Protein AF-B4GJW2-F1 (afdb_monomer)

Solvent-accessible surface area (backbone atoms only — not comparable to full-atom values): 5510 Å² total; per-residue (Å²): 136,75,76,67,60,59,61,51,52,53,50,53,45,48,52,46,28,36,52,52,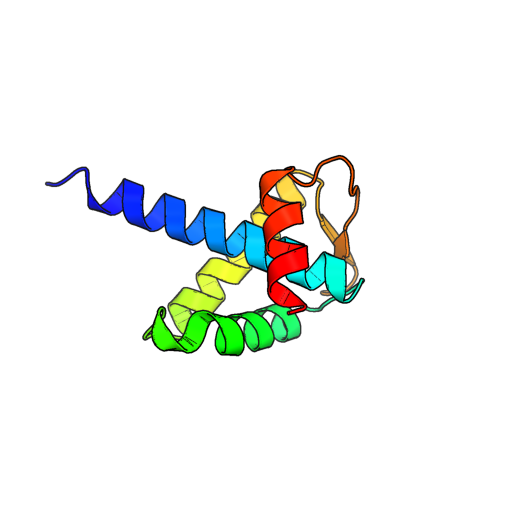52,23,50,25,59,73,67,49,59,37,37,65,66,55,51,46,52,52,48,47,70,78,40,47,95,76,47,95,43,69,65,63,50,51,51,41,51,50,54,23,52,54,48,32,42,76,70,51,30,29,43,78,57,96,69,28,33,27,66,63,36,80,86,68,54,52,73,71,34,56,54,52,35,62,61,74,78,110

Structure (mmCIF, N/CA/C/O backbone):
data_AF-B4GJW2-F1
#
_entry.id   AF-B4GJW2-F1
#
loop_
_atom_site.group_PDB
_atom_site.id
_atom_site.type_symbol
_atom_site.label_atom_id
_atom_site.label_alt_id
_atom_site.label_comp_id
_atom_site.label_asym_id
_atom_site.label_entity_id
_atom_site.label_seq_id
_atom_site.pdbx_PDB_ins_code
_atom_site.Cartn_x
_atom_site.Cartn_y
_atom_site.Cartn_z
_atom_site.occupancy
_atom_site.B_iso_or_equiv
_atom_site.auth_seq_id
_atom_site.auth_comp_id
_atom_site.auth_asym_id
_atom_site.auth_atom_id
_atom_site.pdbx_PDB_model_num
ATOM 1 N N . MET A 1 1 ? 11.423 18.669 -24.680 1.00 42.22 1 MET A N 1
ATOM 2 C CA . MET A 1 1 ? 11.560 17.431 -23.882 1.00 42.22 1 MET A CA 1
ATOM 3 C C . MET A 1 1 ? 10.183 17.074 -23.348 1.00 42.22 1 MET A C 1
ATOM 5 O O . MET A 1 1 ? 9.497 17.955 -22.847 1.00 42.22 1 MET A O 1
ATOM 9 N N . SER A 1 2 ? 9.746 15.847 -23.621 1.00 38.59 2 SER A N 1
ATOM 10 C CA . SER A 1 2 ? 8.343 15.428 -23.712 1.00 38.59 2 SER A CA 1
ATOM 11 C C . SER A 1 2 ? 7.601 15.358 -22.372 1.00 38.59 2 SER A C 1
ATOM 13 O O . SER A 1 2 ? 8.055 14.698 -21.443 1.00 38.59 2 SER A O 1
ATOM 15 N N . SER A 1 3 ? 6.408 15.965 -22.322 1.00 44.31 3 SER A N 1
ATOM 16 C CA . SER A 1 3 ? 5.424 15.835 -21.228 1.00 44.31 3 SER A CA 1
ATOM 17 C C . SER A 1 3 ? 4.782 14.441 -21.121 1.00 44.31 3 SER A C 1
ATOM 19 O O . SER A 1 3 ? 4.016 14.195 -20.200 1.00 44.31 3 SER A O 1
ATOM 21 N N . GLU A 1 4 ? 5.077 13.509 -22.030 1.00 48.69 4 GLU A N 1
ATOM 22 C CA . GLU A 1 4 ? 4.432 12.184 -22.062 1.00 48.69 4 GLU A CA 1
ATOM 23 C C . GLU A 1 4 ? 4.996 11.184 -21.037 1.00 48.69 4 GLU A C 1
ATOM 25 O O . GLU A 1 4 ? 4.316 10.232 -20.659 1.00 48.69 4 GLU A O 1
ATOM 30 N N . ASN A 1 5 ? 6.216 11.396 -20.530 1.00 44.62 5 ASN A N 1
ATOM 31 C CA . ASN A 1 5 ? 6.852 10.441 -19.614 1.00 44.62 5 ASN A CA 1
ATOM 32 C C . ASN A 1 5 ? 6.383 10.610 -18.152 1.00 44.62 5 ASN A C 1
ATOM 34 O O . ASN A 1 5 ? 6.275 9.644 -17.396 1.00 44.62 5 ASN A O 1
ATOM 38 N N . THR A 1 6 ? 6.039 11.835 -17.746 1.00 47.59 6 THR A N 1
ATOM 39 C CA . THR A 1 6 ? 5.548 12.124 -16.390 1.00 47.59 6 THR A CA 1
ATOM 40 C C . THR A 1 6 ? 4.143 11.567 -16.166 1.00 47.59 6 THR A C 1
ATOM 42 O O . THR A 1 6 ? 3.895 10.955 -15.131 1.00 47.59 6 THR A O 1
ATOM 45 N N . THR A 1 7 ? 3.247 11.664 -17.155 1.00 47.97 7 THR A N 1
ATOM 46 C CA . THR A 1 7 ? 1.883 11.109 -17.070 1.0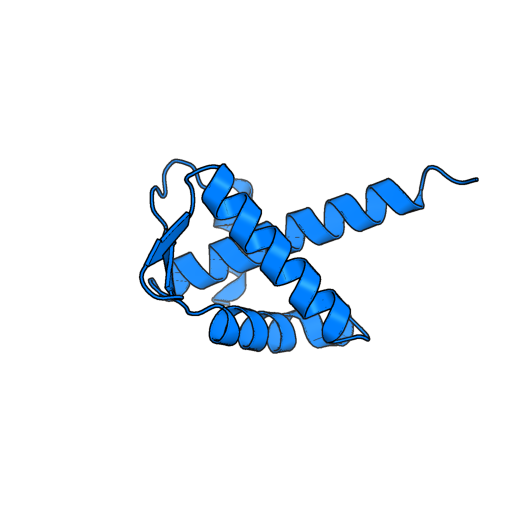0 47.97 7 THR A CA 1
ATOM 47 C C . THR A 1 7 ? 1.870 9.582 -16.942 1.00 47.97 7 THR A C 1
ATOM 49 O O . THR A 1 7 ? 1.037 9.038 -16.216 1.00 47.97 7 THR A O 1
ATOM 52 N N . SER A 1 8 ? 2.804 8.885 -17.598 1.00 57.62 8 SER A N 1
ATOM 53 C CA . SER A 1 8 ? 2.919 7.423 -17.518 1.00 57.62 8 SER A CA 1
ATOM 54 C C . SER A 1 8 ? 3.388 6.960 -16.132 1.00 57.62 8 SER A C 1
ATOM 56 O O . SER A 1 8 ? 2.733 6.127 -15.504 1.00 57.62 8 SER A O 1
ATOM 58 N N . ARG A 1 9 ? 4.452 7.571 -15.585 1.00 53.22 9 ARG A N 1
ATOM 59 C CA . ARG A 1 9 ? 4.966 7.227 -14.244 1.00 53.22 9 ARG A CA 1
ATOM 60 C C . ARG A 1 9 ? 3.961 7.544 -13.137 1.00 53.22 9 ARG A C 1
ATOM 62 O O . ARG A 1 9 ? 3.780 6.724 -12.244 1.00 53.22 9 ARG A O 1
ATOM 69 N N . THR A 1 10 ? 3.252 8.676 -13.210 1.00 60.12 10 THR A N 1
ATOM 70 C CA . THR A 1 10 ? 2.227 9.016 -12.207 1.00 60.12 10 THR A CA 1
ATOM 71 C C . THR A 1 10 ? 1.088 7.997 -12.178 1.00 60.12 10 THR A C 1
ATOM 73 O O . THR A 1 10 ? 0.676 7.604 -11.089 1.00 60.12 10 THR A O 1
ATOM 76 N N . ARG A 1 11 ? 0.627 7.511 -13.339 1.00 61.22 11 ARG A N 1
ATOM 77 C CA . ARG A 1 11 ? -0.403 6.458 -13.409 1.00 61.22 11 ARG A CA 1
ATOM 78 C C . ARG A 1 11 ? 0.087 5.113 -12.882 1.00 61.22 11 ARG A C 1
ATOM 80 O O . ARG A 1 11 ? -0.668 4.427 -12.206 1.00 61.22 11 ARG A O 1
ATOM 87 N N . ILE A 1 12 ? 1.341 4.748 -13.152 1.00 62.66 12 ILE A N 1
ATOM 88 C CA . ILE A 1 12 ? 1.940 3.507 -12.639 1.00 62.66 12 ILE A CA 1
ATOM 89 C C . ILE A 1 12 ? 2.030 3.544 -11.107 1.00 62.66 12 ILE A C 1
ATOM 91 O O . ILE A 1 12 ? 1.640 2.584 -10.452 1.00 62.66 12 ILE A O 1
ATOM 95 N N . CYS A 1 13 ? 2.468 4.665 -10.528 1.00 63.41 13 CYS A N 1
ATOM 96 C CA . CYS A 1 13 ? 2.521 4.832 -9.074 1.00 63.41 13 CYS A CA 1
ATOM 97 C C . CYS A 1 13 ? 1.128 4.887 -8.427 1.00 63.41 13 CYS A C 1
ATOM 99 O O . CYS A 1 13 ? 0.971 4.437 -7.300 1.00 63.41 13 CYS A O 1
ATOM 101 N N . GLN A 1 14 ? 0.122 5.439 -9.115 1.00 67.94 14 GLN A N 1
ATOM 102 C CA . GLN A 1 14 ? -1.267 5.413 -8.642 1.00 67.94 14 GLN A CA 1
ATOM 103 C C . GLN A 1 14 ? -1.831 3.991 -8.641 1.00 67.94 14 GLN A C 1
ATOM 105 O O . GLN A 1 14 ? -2.314 3.552 -7.607 1.00 67.94 14 GLN A O 1
ATOM 110 N N . SER A 1 15 ? -1.679 3.253 -9.745 1.00 75.31 15 SER A N 1
ATOM 111 C CA . SER A 1 15 ? -2.084 1.843 -9.816 1.00 75.31 15 SER A CA 1
ATOM 112 C C . SER A 1 15 ? -1.398 1.014 -8.732 1.00 75.31 15 SER A C 1
ATOM 114 O O . SER A 1 15 ? -2.070 0.261 -8.044 1.00 75.31 15 SER A O 1
ATOM 116 N N . MET A 1 16 ? -0.088 1.192 -8.529 1.00 80.3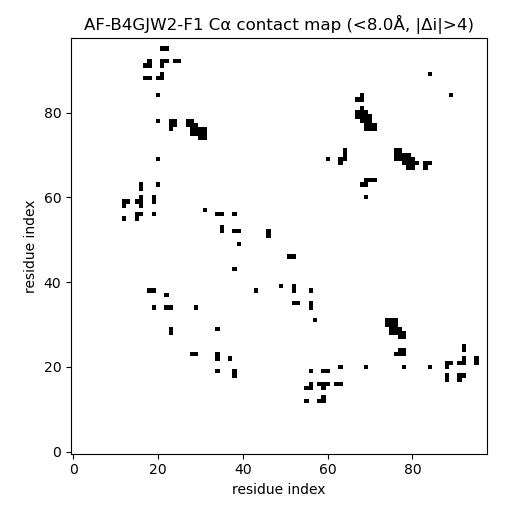1 16 MET A N 1
ATOM 117 C CA . MET A 1 16 ? 0.644 0.473 -7.481 1.00 80.31 16 MET A CA 1
ATOM 118 C C . MET A 1 16 ? 0.094 0.780 -6.083 1.00 80.31 16 MET A C 1
ATOM 120 O O . 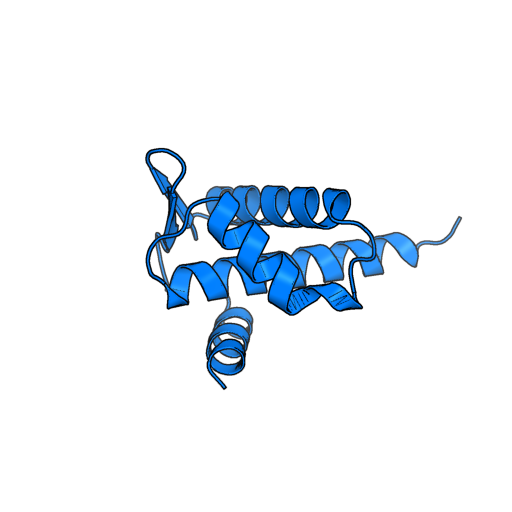MET A 1 16 ? -0.043 -0.124 -5.267 1.00 80.31 16 MET A O 1
ATOM 124 N N . ALA A 1 17 ? -0.262 2.036 -5.806 1.00 77.31 17 ALA A N 1
ATOM 125 C CA . ALA A 1 17 ? -0.849 2.399 -4.521 1.00 77.31 17 ALA A CA 1
ATOM 126 C C . ALA A 1 17 ? -2.210 1.736 -4.293 1.00 77.31 17 ALA A C 1
ATOM 128 O O . ALA A 1 17 ? -2.492 1.285 -3.184 1.00 77.31 17 ALA A O 1
ATOM 129 N N . GLU A 1 18 ? -3.025 1.631 -5.341 1.00 81.81 18 GLU A N 1
ATOM 130 C CA . GLU A 1 18 ? -4.297 0.913 -5.291 1.00 81.81 18 GLU A CA 1
ATOM 131 C C . GLU A 1 18 ? -4.087 -0.583 -5.031 1.00 81.81 18 GLU A C 1
ATOM 133 O O . GLU A 1 18 ? -4.749 -1.142 -4.160 1.00 81.81 18 GLU A O 1
ATOM 138 N N . ASP A 1 19 ? -3.129 -1.211 -5.717 1.00 83.38 19 ASP A N 1
ATOM 139 C CA . ASP A 1 19 ? -2.796 -2.628 -5.536 1.00 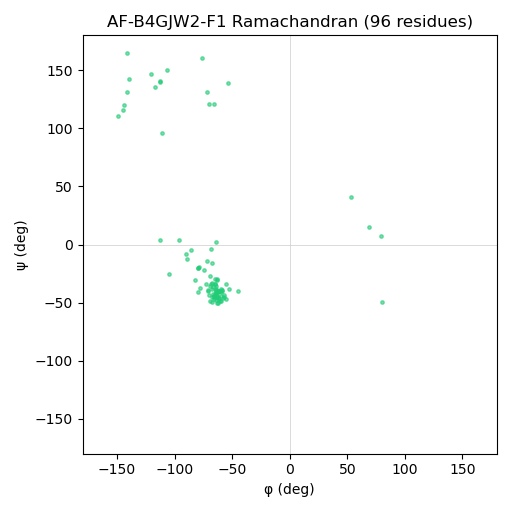83.38 19 ASP A CA 1
ATOM 140 C C . ASP A 1 19 ? -2.270 -2.922 -4.114 1.00 83.38 19 ASP A C 1
ATOM 142 O O . ASP A 1 19 ? -2.671 -3.902 -3.486 1.00 83.38 19 ASP A O 1
ATOM 146 N N . VAL A 1 20 ? -1.417 -2.048 -3.564 1.00 86.50 20 VAL A N 1
ATOM 147 C CA . VAL A 1 20 ? -0.876 -2.169 -2.197 1.00 86.50 20 VAL A CA 1
ATOM 148 C C . VAL A 1 20 ? -1.981 -2.069 -1.147 1.00 86.50 20 VAL A C 1
ATOM 150 O O . VAL A 1 20 ? -2.056 -2.907 -0.248 1.00 86.50 20 VAL A O 1
ATOM 153 N N . VAL A 1 21 ? -2.857 -1.065 -1.262 1.00 85.19 21 VAL A N 1
ATOM 154 C CA . VAL A 1 21 ? -4.011 -0.913 -0.362 1.00 85.19 21 VAL A CA 1
ATOM 155 C C . VAL A 1 21 ? -4.929 -2.125 -0.479 1.00 85.19 21 VAL A C 1
ATOM 157 O O . VAL A 1 21 ? -5.408 -2.627 0.537 1.00 85.19 21 VAL A O 1
ATOM 160 N N . ALA A 1 22 ? -5.133 -2.628 -1.696 1.00 83.81 22 ALA A N 1
ATOM 161 C CA . ALA A 1 22 ? -5.992 -3.771 -1.933 1.00 83.81 22 ALA A CA 1
ATOM 162 C C . ALA A 1 22 ? -5.470 -5.061 -1.289 1.00 83.81 22 ALA A C 1
ATOM 164 O O . ALA A 1 22 ? -6.239 -5.792 -0.662 1.00 83.81 22 ALA A O 1
ATOM 165 N N . HIS A 1 23 ? -4.165 -5.312 -1.392 1.00 87.31 23 HIS A N 1
ATOM 166 C CA . HIS A 1 23 ? -3.526 -6.441 -0.727 1.00 87.31 23 HIS A CA 1
ATOM 167 C C . HIS A 1 23 ? -3.635 -6.330 0.798 1.00 87.31 23 HIS A C 1
ATOM 169 O O . HIS A 1 23 ? -4.114 -7.260 1.440 1.00 87.31 23 HIS A O 1
ATOM 175 N N . ILE A 1 24 ? -3.280 -5.180 1.384 1.00 88.62 24 ILE A N 1
ATOM 176 C CA . ILE A 1 24 ? -3.371 -4.969 2.841 1.00 88.62 24 ILE A CA 1
ATOM 177 C C . ILE A 1 24 ? -4.811 -5.148 3.334 1.00 88.62 24 ILE A C 1
ATOM 179 O O . ILE A 1 24 ? -5.028 -5.741 4.387 1.00 88.62 24 ILE A O 1
ATOM 183 N N . GLN A 1 25 ? -5.803 -4.680 2.571 1.00 85.50 25 GLN A N 1
ATOM 184 C CA . GLN A 1 25 ? -7.210 -4.885 2.909 1.00 85.50 25 GLN A CA 1
ATOM 185 C C . GLN A 1 25 ? -7.602 -6.371 2.890 1.00 85.50 25 GLN A C 1
ATOM 187 O O . GLN A 1 25 ? -8.339 -6.813 3.767 1.00 85.50 25 GLN A O 1
ATOM 192 N N . SER A 1 26 ? -7.106 -7.141 1.918 1.00 85.19 26 SER A N 1
ATOM 193 C CA . SER A 1 26 ? -7.350 -8.585 1.802 1.00 85.19 26 SER A CA 1
ATOM 194 C C . SER A 1 26 ? -6.801 -9.368 2.998 1.00 85.19 26 SER A C 1
ATOM 196 O O . SER A 1 26 ? -7.517 -10.160 3.611 1.00 85.19 26 SER A O 1
ATOM 198 N N . VAL A 1 27 ? -5.536 -9.126 3.352 1.00 85.75 27 VAL A N 1
ATOM 199 C CA . VAL A 1 27 ? -4.825 -9.897 4.386 1.00 85.75 27 VAL A CA 1
ATOM 200 C C . VAL A 1 27 ? -4.979 -9.310 5.794 1.00 85.75 27 VAL A C 1
ATOM 202 O O . VAL A 1 27 ? -4.575 -9.922 6.781 1.00 85.75 27 VAL A O 1
ATOM 205 N N . GLY A 1 28 ? -5.573 -8.121 5.910 1.00 88.12 28 GLY A N 1
ATOM 206 C CA . GLY A 1 28 ? -5.819 -7.394 7.155 1.00 88.12 28 GLY A CA 1
ATOM 207 C C . GLY A 1 28 ? -4.595 -6.646 7.687 1.00 88.12 28 GLY A C 1
ATOM 208 O O . GLY A 1 28 ? -4.696 -5.464 8.018 1.00 88.12 28 GLY A O 1
ATOM 209 N N . VAL A 1 29 ? -3.443 -7.313 7.777 1.00 91.00 29 VAL A N 1
ATOM 210 C CA . VAL A 1 29 ? -2.169 -6.731 8.228 1.00 91.00 29 VAL A CA 1
ATOM 211 C C . VAL A 1 29 ? -1.032 -7.299 7.383 1.00 91.00 29 VAL A C 1
ATOM 213 O O . VAL A 1 29 ? -0.939 -8.514 7.247 1.00 91.00 29 VAL A O 1
ATOM 216 N N . ALA A 1 30 ? -0.149 -6.447 6.860 1.00 91.75 30 ALA A N 1
ATOM 217 C CA . ALA A 1 30 ? 1.020 -6.882 6.093 1.00 91.75 30 ALA A CA 1
ATOM 218 C C . ALA A 1 30 ? 2.264 -6.056 6.427 1.00 91.75 30 ALA A C 1
ATOM 220 O O . ALA A 1 30 ? 2.195 -4.840 6.602 1.00 91.75 30 ALA A O 1
ATOM 221 N N . SER A 1 31 ? 3.427 -6.692 6.478 1.00 92.75 31 SER A N 1
ATOM 222 C CA . SER A 1 31 ? 4.721 -6.012 6.514 1.00 92.75 31 SER A CA 1
ATOM 223 C C . SER A 1 31 ? 5.103 -5.467 5.137 1.00 92.75 31 SER A C 1
ATOM 225 O O . SER A 1 31 ? 4.641 -5.944 4.099 1.00 92.75 31 SER A O 1
ATOM 227 N N . LYS A 1 32 ? 6.032 -4.505 5.101 1.00 89.12 32 LYS A N 1
ATOM 228 C CA . LYS A 1 32 ? 6.582 -3.991 3.832 1.00 89.12 32 LYS A CA 1
ATOM 229 C C . LYS A 1 32 ? 7.109 -5.114 2.924 1.00 89.12 32 LYS A C 1
ATOM 231 O O . LYS A 1 32 ? 6.939 -5.041 1.713 1.00 89.12 32 LYS A O 1
ATOM 236 N N . ASN A 1 33 ? 7.745 -6.135 3.497 1.00 87.56 33 ASN A 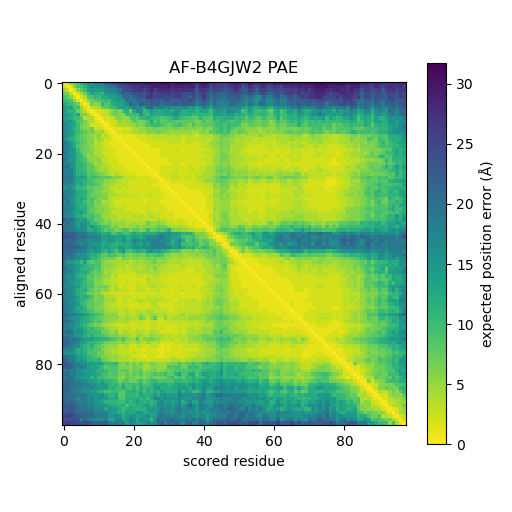N 1
ATOM 237 C CA . ASN A 1 33 ? 8.326 -7.232 2.724 1.00 87.56 33 ASN A CA 1
ATOM 238 C C . ASN A 1 33 ? 7.255 -8.142 2.119 1.00 87.56 33 ASN A C 1
ATOM 240 O O . ASN A 1 33 ? 7.406 -8.551 0.974 1.00 87.56 33 ASN A O 1
ATOM 244 N N . GLU A 1 34 ? 6.176 -8.424 2.850 1.00 89.62 34 GLU A N 1
ATOM 245 C CA . GLU A 1 34 ? 5.041 -9.201 2.330 1.00 89.62 34 GLU A CA 1
ATOM 246 C C . GLU A 1 34 ? 4.367 -8.470 1.170 1.00 89.62 34 GLU A C 1
ATOM 248 O O . GLU A 1 34 ? 4.177 -9.056 0.109 1.00 89.62 34 GLU A O 1
ATOM 253 N N . VAL A 1 35 ? 4.148 -7.159 1.313 1.00 88.88 35 VAL A N 1
ATOM 254 C CA . VAL A 1 35 ? 3.622 -6.321 0.227 1.00 88.88 35 VAL A CA 1
ATOM 255 C C . VAL A 1 35 ? 4.557 -6.344 -0.990 1.00 88.88 35 VAL A C 1
ATOM 257 O O . VAL A 1 35 ? 4.091 -6.474 -2.116 1.00 88.88 35 VAL A O 1
ATOM 260 N N . ILE A 1 36 ? 5.878 -6.231 -0.800 1.00 86.00 36 ILE A N 1
ATOM 261 C CA . ILE A 1 36 ? 6.845 -6.293 -1.912 1.00 86.00 36 ILE A CA 1
ATOM 262 C C . ILE A 1 36 ? 6.797 -7.656 -2.609 1.00 86.00 36 ILE A C 1
ATOM 264 O O . ILE A 1 36 ? 6.789 -7.689 -3.837 1.00 86.00 36 ILE A O 1
ATOM 268 N N . MET A 1 37 ? 6.770 -8.761 -1.859 1.00 85.19 37 MET A N 1
ATOM 269 C CA . MET A 1 37 ? 6.712 -10.110 -2.434 1.00 85.19 37 MET A CA 1
ATOM 270 C C . MET A 1 37 ? 5.437 -10.310 -3.252 1.00 85.19 37 MET A C 1
ATOM 272 O O . MET A 1 37 ? 5.525 -10.726 -4.405 1.00 85.19 37 MET A O 1
ATOM 276 N N . GLU A 1 38 ? 4.283 -9.914 -2.717 1.00 86.12 38 GLU A N 1
ATOM 277 C CA . GL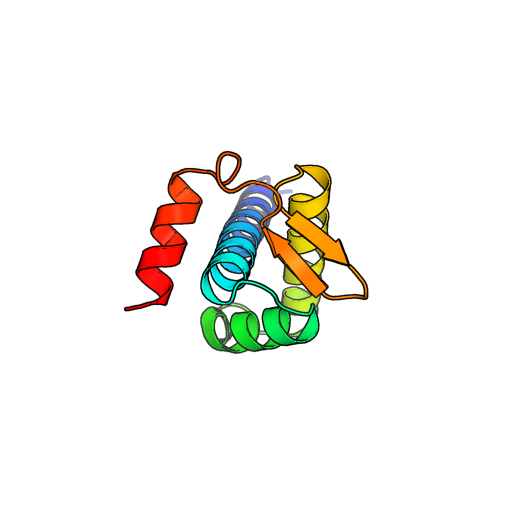U A 1 38 ? 3.015 -9.988 -3.443 1.00 86.12 38 GLU A CA 1
ATOM 278 C C . GLU A 1 38 ? 3.056 -9.143 -4.728 1.00 86.12 38 GLU A C 1
ATOM 280 O O . GLU A 1 38 ? 2.730 -9.612 -5.818 1.00 86.12 38 GLU A O 1
ATOM 285 N N . MET A 1 39 ? 3.507 -7.887 -4.639 1.00 84.44 39 MET A N 1
ATOM 286 C CA . MET A 1 39 ? 3.570 -7.003 -5.808 1.00 84.44 39 MET A CA 1
ATOM 287 C C . MET A 1 39 ? 4.574 -7.505 -6.854 1.00 84.44 39 MET A C 1
ATOM 289 O O . MET A 1 39 ? 4.321 -7.365 -8.054 1.00 84.44 39 MET A O 1
ATOM 293 N N . CYS A 1 40 ? 5.681 -8.120 -6.425 1.00 78.81 40 CYS A N 1
ATOM 294 C CA . CYS A 1 40 ? 6.616 -8.825 -7.302 1.00 78.81 40 CYS A CA 1
ATOM 295 C C . CYS A 1 40 ? 5.912 -9.944 -8.075 1.00 78.81 40 CYS A C 1
ATOM 297 O O . CYS A 1 40 ? 6.108 -10.044 -9.282 1.00 78.81 40 CYS A O 1
ATOM 299 N N . GLU A 1 41 ? 5.097 -10.771 -7.421 1.00 76.94 41 GLU A N 1
ATOM 300 C CA . GLU A 1 41 ? 4.377 -11.876 -8.067 1.00 76.94 41 GLU A CA 1
ATOM 301 C C . GLU A 1 41 ? 3.304 -11.368 -9.042 1.00 76.94 41 GLU A C 1
ATOM 303 O O . GLU A 1 41 ? 3.254 -11.803 -10.195 1.00 76.94 41 GLU A O 1
ATOM 308 N N . LEU A 1 42 ? 2.516 -10.372 -8.634 1.00 73.94 42 LEU A N 1
ATOM 309 C CA . LEU A 1 42 ? 1.408 -9.824 -9.425 1.00 73.94 42 LEU A CA 1
ATOM 310 C C . LEU A 1 42 ? 1.857 -8.971 -10.620 1.00 73.94 42 LEU A C 1
ATOM 312 O O . LEU A 1 42 ? 1.178 -8.920 -11.650 1.00 73.94 42 LEU A O 1
ATOM 316 N N . LYS A 1 43 ? 2.970 -8.236 -10.490 1.00 70.31 43 LYS A N 1
ATOM 317 C CA . LYS A 1 43 ? 3.419 -7.237 -11.481 1.00 70.31 43 LYS A CA 1
ATOM 318 C C . LYS A 1 43 ? 4.716 -7.620 -12.199 1.00 70.31 43 LYS A C 1
ATOM 320 O O . LYS A 1 43 ? 5.169 -6.835 -13.037 1.00 70.31 43 LYS A O 1
ATOM 325 N N . ASN A 1 44 ? 5.267 -8.812 -11.947 1.00 56.00 44 ASN A N 1
ATOM 326 C CA . ASN A 1 44 ? 6.540 -9.308 -12.498 1.00 56.00 44 ASN A CA 1
ATOM 327 C C . ASN A 1 44 ? 6.742 -9.078 -14.013 1.00 56.00 44 ASN A C 1
ATOM 329 O O . ASN A 1 44 ? 7.823 -8.658 -14.412 1.00 56.00 44 ASN A O 1
ATOM 333 N N . PRO A 1 45 ? 5.733 -9.239 -14.898 1.00 57.66 45 PRO A N 1
ATOM 334 C CA . PRO A 1 45 ? 5.943 -8.991 -16.328 1.00 57.66 45 PRO A CA 1
ATOM 335 C C . PRO A 1 45 ? 6.092 -7.504 -16.704 1.00 57.66 45 PRO A C 1
ATOM 337 O O . PRO A 1 45 ? 6.445 -7.196 -17.841 1.00 57.66 45 PRO A O 1
ATOM 340 N N . ARG A 1 46 ? 5.745 -6.570 -15.805 1.00 54.16 46 ARG A N 1
ATOM 341 C CA . ARG A 1 46 ? 5.678 -5.118 -16.070 1.00 54.16 46 ARG A CA 1
ATOM 342 C C . ARG A 1 46 ? 6.832 -4.321 -15.468 1.00 54.16 46 ARG A C 1
ATOM 344 O O . ARG A 1 46 ? 7.140 -3.252 -15.990 1.00 54.16 46 ARG A O 1
ATOM 351 N N . PHE A 1 47 ? 7.462 -4.819 -14.410 1.00 56.16 47 PHE A N 1
ATOM 352 C CA . PHE A 1 47 ? 8.645 -4.209 -13.810 1.00 56.16 47 PHE A CA 1
ATOM 353 C C . PHE A 1 47 ? 9.845 -5.119 -14.073 1.00 56.16 47 PHE A C 1
ATOM 355 O O . PHE A 1 47 ? 10.094 -6.053 -13.329 1.00 56.16 47 PHE A O 1
ATOM 362 N N . ASN A 1 48 ? 10.613 -4.823 -15.126 1.00 58.59 48 ASN A N 1
ATOM 363 C CA . ASN A 1 48 ? 11.877 -5.514 -15.441 1.00 58.59 48 ASN A CA 1
ATOM 364 C C . ASN A 1 48 ? 12.973 -5.311 -14.369 1.00 58.59 48 ASN A C 1
ATOM 366 O O . ASN A 1 48 ? 14.100 -5.762 -14.556 1.00 58.59 48 ASN A O 1
ATOM 370 N N . ASP A 1 49 ? 12.663 -4.590 -13.289 1.00 71.12 49 ASP A N 1
ATOM 371 C CA . ASP A 1 49 ? 13.596 -4.188 -12.251 1.00 71.12 49 ASP A CA 1
ATOM 372 C C . ASP A 1 49 ? 12.909 -4.179 -10.876 1.00 71.12 49 ASP A C 1
ATOM 374 O O . ASP A 1 49 ? 11.974 -3.410 -10.619 1.00 71.12 49 ASP A O 1
ATOM 378 N N . VAL A 1 50 ? 13.396 -5.056 -10.000 1.00 72.06 50 VAL A N 1
ATOM 379 C CA . VAL A 1 50 ? 12.919 -5.239 -8.625 1.00 72.06 50 VAL A CA 1
ATOM 380 C C . VAL A 1 50 ? 13.183 -3.993 -7.776 1.00 72.06 50 VAL A C 1
ATOM 382 O O . VAL A 1 50 ? 12.391 -3.701 -6.879 1.00 72.06 50 VAL A O 1
ATOM 385 N N . GLU A 1 51 ? 14.231 -3.213 -8.062 1.00 78.62 51 GLU A N 1
ATOM 386 C CA . GLU A 1 51 ? 14.534 -1.987 -7.310 1.00 78.62 51 GLU A CA 1
ATOM 387 C C . GLU A 1 51 ? 13.443 -0.931 -7.513 1.00 78.62 51 GLU A C 1
ATOM 389 O O . GLU A 1 51 ? 12.933 -0.359 -6.547 1.00 78.62 51 GLU A O 1
ATOM 394 N N . HIS A 1 52 ? 13.004 -0.745 -8.759 1.00 77.25 52 HIS A N 1
ATOM 395 C CA . HIS A 1 52 ? 11.923 0.182 -9.095 1.00 77.25 52 HIS A CA 1
ATOM 396 C C . HIS A 1 52 ? 10.579 -0.241 -8.492 1.00 77.25 52 HIS A C 1
ATOM 398 O O . HIS A 1 52 ? 9.774 0.614 -8.117 1.00 77.25 52 HIS A O 1
ATOM 404 N N . LEU A 1 53 ? 10.321 -1.547 -8.383 1.00 78.31 53 LEU A N 1
ATOM 405 C CA . LEU A 1 53 ? 9.117 -2.048 -7.723 1.00 78.31 53 LEU A CA 1
ATOM 406 C C . LEU A 1 53 ? 9.177 -1.816 -6.208 1.00 78.31 53 LEU A C 1
ATOM 408 O O . LEU A 1 53 ? 8.207 -1.325 -5.634 1.00 78.31 53 LEU A O 1
ATOM 412 N N . CYS A 1 54 ? 10.322 -2.074 -5.571 1.00 82.50 54 CYS A N 1
ATOM 413 C CA . CYS A 1 54 ? 10.532 -1.763 -4.155 1.00 82.50 54 CYS A CA 1
ATOM 414 C C . CYS A 1 54 ? 10.313 -0.271 -3.856 1.00 82.50 54 CYS A C 1
ATOM 416 O O . CYS A 1 54 ? 9.665 0.072 -2.863 1.00 82.50 54 CYS A O 1
ATOM 418 N N . GLU A 1 55 ? 10.824 0.615 -4.715 1.00 83.31 55 GLU A N 1
ATOM 419 C CA . GLU A 1 55 ? 10.624 2.063 -4.599 1.00 83.31 55 GLU A CA 1
ATOM 420 C C . GLU A 1 55 ? 9.143 2.436 -4.770 1.00 83.31 55 GLU A C 1
ATOM 422 O O . GLU A 1 55 ? 8.588 3.180 -3.960 1.00 83.31 55 GLU A O 1
ATOM 427 N N . ALA A 1 56 ? 8.465 1.867 -5.771 1.00 81.81 56 ALA A N 1
ATOM 428 C CA . ALA A 1 56 ? 7.049 2.122 -6.014 1.00 81.81 56 ALA A CA 1
ATOM 429 C C . ALA A 1 56 ? 6.159 1.664 -4.846 1.00 81.81 56 ALA A C 1
ATOM 431 O O . ALA A 1 56 ? 5.225 2.380 -4.473 1.00 81.81 56 ALA A O 1
ATOM 432 N N . VAL A 1 57 ? 6.459 0.512 -4.238 1.00 86.19 57 VAL A N 1
ATOM 433 C CA . VAL A 1 57 ? 5.761 0.020 -3.042 1.00 86.19 57 VAL A CA 1
ATOM 434 C C . VAL A 1 57 ? 6.021 0.933 -1.845 1.00 86.19 57 VAL A C 1
ATOM 436 O O . VAL A 1 57 ? 5.079 1.303 -1.149 1.00 86.19 57 VAL A O 1
ATOM 439 N N . ALA A 1 58 ? 7.267 1.363 -1.624 1.00 87.06 58 ALA A N 1
ATOM 440 C CA . ALA A 1 58 ? 7.594 2.279 -0.530 1.00 87.06 58 ALA A CA 1
ATOM 441 C C . ALA A 1 58 ? 6.827 3.609 -0.644 1.00 87.06 58 ALA A C 1
ATOM 443 O O . ALA A 1 58 ? 6.154 4.009 0.305 1.00 87.06 58 ALA A O 1
ATOM 444 N N . ILE A 1 59 ? 6.835 4.232 -1.828 1.00 85.69 59 ILE A N 1
ATOM 445 C CA . ILE A 1 59 ? 6.090 5.473 -2.102 1.00 85.69 59 ILE A CA 1
ATOM 446 C C . ILE A 1 59 ? 4.583 5.275 -1.889 1.00 85.69 59 ILE A C 1
ATOM 448 O O . ILE A 1 59 ? 3.888 6.170 -1.403 1.00 85.69 59 ILE A O 1
ATOM 452 N N . SER A 1 60 ? 4.062 4.108 -2.264 1.00 85.00 60 SER A N 1
ATOM 453 C CA . SER A 1 60 ? 2.646 3.769 -2.111 1.00 85.00 60 SER A CA 1
ATOM 454 C C . SER A 1 60 ? 2.230 3.674 -0.644 1.00 85.00 60 SER A C 1
ATOM 456 O O . SER A 1 60 ? 1.221 4.262 -0.255 1.00 85.00 60 SER A O 1
ATOM 458 N N . LEU A 1 61 ? 3.035 2.999 0.181 1.00 89.06 61 LEU A N 1
ATOM 459 C CA . LEU A 1 61 ? 2.809 2.889 1.623 1.00 89.06 61 LEU A CA 1
ATOM 460 C C . LEU A 1 61 ? 2.870 4.264 2.301 1.00 89.06 61 LEU A C 1
ATOM 462 O O . LEU A 1 61 ? 1.965 4.618 3.053 1.00 89.06 61 LEU A O 1
ATOM 466 N N . GLU A 1 62 ? 3.877 5.079 1.978 1.00 88.12 62 GLU A N 1
ATOM 467 C CA . GLU A 1 62 ? 4.012 6.444 2.508 1.00 88.12 62 GLU A CA 1
ATOM 468 C C . GLU A 1 62 ? 2.810 7.328 2.156 1.00 88.12 62 GLU A C 1
ATOM 470 O O . GLU A 1 62 ? 2.316 8.078 3.000 1.00 88.12 62 GLU A O 1
ATOM 475 N N . ARG A 1 63 ? 2.286 7.220 0.930 1.00 83.44 63 ARG A N 1
ATOM 476 C CA . ARG A 1 63 ? 1.067 7.938 0.526 1.00 83.44 63 ARG A CA 1
ATOM 477 C C . ARG A 1 63 ? -0.170 7.445 1.261 1.00 83.44 63 ARG A C 1
ATOM 479 O O . ARG A 1 63 ? -0.965 8.271 1.701 1.00 83.44 63 ARG A O 1
ATOM 486 N N . GLY A 1 64 ? -0.324 6.130 1.417 1.00 84.19 64 GLY A N 1
ATOM 487 C CA . GLY A 1 64 ? -1.425 5.545 2.182 1.00 84.19 64 GLY A CA 1
ATOM 488 C C . GLY A 1 64 ? -1.440 6.031 3.634 1.00 84.19 64 GLY A C 1
ATOM 489 O O . GLY A 1 64 ? -2.507 6.370 4.146 1.00 84.19 64 GLY A O 1
ATOM 490 N N . LEU A 1 65 ? -0.263 6.157 4.258 1.00 86.81 65 LEU A N 1
ATOM 491 C CA . LEU A 1 65 ? -0.102 6.755 5.589 1.00 86.81 65 LEU A CA 1
ATOM 492 C C . LEU A 1 65 ? -0.447 8.250 5.594 1.00 86.81 65 LEU A C 1
ATOM 494 O O . LEU A 1 65 ? -1.208 8.707 6.442 1.00 86.81 65 LEU A O 1
ATOM 498 N N . ALA A 1 66 ? 0.066 9.019 4.630 1.00 83.94 66 ALA A N 1
ATOM 499 C CA . ALA A 1 66 ? -0.182 10.460 4.542 1.00 83.94 66 ALA A CA 1
ATOM 500 C C . ALA A 1 66 ? -1.665 10.808 4.317 1.00 83.94 66 ALA A C 1
ATOM 502 O O . ALA A 1 66 ? -2.125 11.865 4.746 1.00 83.94 66 ALA A O 1
ATOM 503 N N . TRP A 1 67 ? -2.417 9.930 3.652 1.00 82.00 67 TRP A N 1
ATOM 504 C CA . TRP A 1 67 ? -3.860 10.075 3.448 1.00 82.00 67 TRP A CA 1
ATOM 505 C C . TRP A 1 67 ? -4.704 9.526 4.603 1.00 82.00 67 TRP A C 1
ATOM 507 O O . TRP A 1 67 ? -5.923 9.675 4.571 1.00 82.00 67 TRP A O 1
ATOM 517 N N . GLY A 1 68 ? -4.085 8.905 5.611 1.00 83.12 68 GLY A N 1
ATOM 518 C CA . GLY A 1 68 ? -4.792 8.281 6.732 1.00 83.12 68 GLY A CA 1
ATOM 519 C C . GLY A 1 68 ? -5.580 7.028 6.345 1.00 83.12 68 GLY A C 1
ATOM 520 O O . GLY A 1 68 ? -6.436 6.593 7.105 1.00 83.12 68 GLY A O 1
ATOM 521 N N . ILE A 1 69 ? -5.311 6.454 5.168 1.00 86.25 69 ILE A N 1
ATOM 522 C CA . ILE A 1 69 ? -5.912 5.188 4.721 1.00 86.25 69 ILE A CA 1
ATOM 523 C C . ILE A 1 69 ? -5.214 4.017 5.412 1.00 86.25 69 ILE A C 1
ATOM 525 O O . ILE A 1 69 ? -5.861 3.034 5.764 1.00 86.25 69 ILE A O 1
ATOM 529 N N . LEU A 1 70 ? -3.898 4.128 5.602 1.00 89.88 70 LEU A N 1
ATOM 530 C CA . LEU A 1 70 ? -3.083 3.145 6.303 1.00 89.88 70 LEU A CA 1
ATOM 531 C C . LEU A 1 70 ? -2.683 3.665 7.681 1.00 89.88 70 LEU A C 1
ATOM 533 O O . LEU A 1 70 ? -2.465 4.860 7.873 1.00 89.88 70 LEU A O 1
ATOM 537 N N . GLU A 1 71 ? -2.506 2.739 8.611 1.00 93.81 71 GLU A N 1
ATOM 538 C CA . GLU A 1 71 ? -1.757 2.947 9.847 1.00 93.81 71 GLU A CA 1
ATOM 539 C C . GLU A 1 71 ? -0.599 1.949 9.902 1.00 93.81 71 GLU A C 1
ATOM 541 O O . GLU A 1 71 ? -0.706 0.825 9.402 1.00 93.81 71 GLU A O 1
ATOM 546 N N . GLU A 1 72 ? 0.515 2.375 10.493 1.00 94.31 72 GLU A N 1
ATOM 547 C CA . GLU A 1 72 ? 1.714 1.559 10.653 1.00 94.31 72 GLU A CA 1
ATOM 548 C C . GLU A 1 72 ? 2.007 1.332 12.136 1.00 94.31 72 GLU A C 1
ATOM 550 O O . GLU A 1 72 ? 1.903 2.238 12.966 1.00 94.3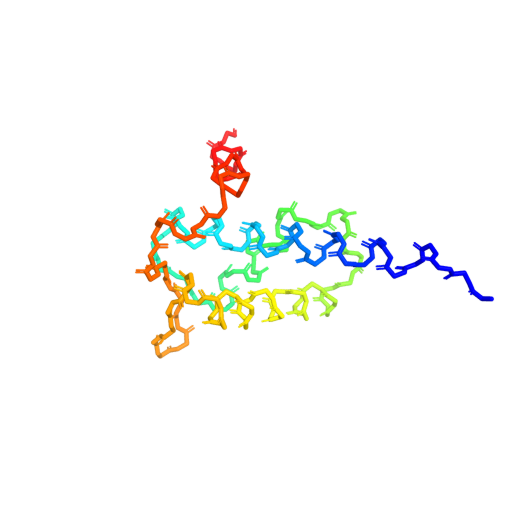1 72 GLU A O 1
ATOM 555 N N . SER A 1 73 ? 2.342 0.091 12.476 1.00 92.62 73 SER A N 1
ATOM 556 C CA . SER A 1 73 ? 2.765 -0.306 13.811 1.00 92.62 73 SER A CA 1
ATOM 557 C C . SER A 1 73 ? 3.839 -1.379 13.703 1.00 92.62 73 SER A C 1
ATOM 559 O O . SER A 1 73 ? 3.606 -2.456 13.155 1.00 92.62 73 SER A O 1
ATOM 561 N N . HIS A 1 74 ? 5.028 -1.096 14.237 1.00 90.50 74 HIS A N 1
ATOM 562 C CA . HIS A 1 74 ? 6.150 -2.041 14.279 1.00 90.50 74 HIS A CA 1
ATOM 563 C C . HIS A 1 74 ? 6.510 -2.645 12.905 1.00 90.50 74 HIS A C 1
ATOM 565 O O . HIS A 1 74 ? 6.773 -3.843 12.796 1.00 90.50 74 HIS A O 1
ATOM 571 N N . GLY A 1 75 ? 6.500 -1.840 11.846 1.00 87.00 75 GLY A N 1
ATOM 572 C CA . GLY A 1 75 ? 6.809 -2.249 10.474 1.00 87.00 75 GLY A CA 1
ATOM 573 C C . GLY A 1 75 ? 5.674 -2.965 9.739 1.00 87.00 75 GLY A C 1
ATOM 574 O O . GLY A 1 75 ? 5.899 -3.460 8.632 1.00 87.00 75 GLY A O 1
ATOM 575 N N . HIS A 1 76 ? 4.480 -3.029 10.335 1.00 92.62 76 HIS A N 1
ATOM 576 C CA . HIS A 1 76 ? 3.288 -3.647 9.758 1.00 92.62 76 HIS A CA 1
ATOM 577 C C . HIS A 1 76 ? 2.232 -2.593 9.449 1.00 92.62 76 HIS A C 1
ATOM 579 O O . HIS A 1 76 ? 2.011 -1.677 10.237 1.00 92.62 76 HIS A O 1
ATOM 585 N N . PHE A 1 77 ? 1.560 -2.759 8.318 1.00 93.44 77 PHE A N 1
ATOM 586 C CA . PHE A 1 77 ? 0.558 -1.854 7.783 1.00 93.44 77 PHE A CA 1
ATOM 587 C C . PHE A 1 77 ? -0.813 -2.519 7.822 1.00 93.44 77 PHE A C 1
ATOM 589 O O . PHE A 1 77 ? -0.942 -3.701 7.502 1.00 93.44 77 PHE A O 1
ATOM 596 N N . LYS A 1 78 ? -1.839 -1.750 8.177 1.00 93.75 78 LYS A N 1
ATOM 597 C CA . LYS A 1 78 ? -3.251 -2.147 8.085 1.00 93.75 78 LYS A CA 1
ATOM 598 C C . LYS A 1 78 ? -4.108 -0.975 7.628 1.00 93.75 78 LYS A C 1
ATOM 600 O O . LYS A 1 78 ? -3.655 0.170 7.662 1.00 93.75 78 LYS A O 1
ATOM 605 N N . ILE A 1 79 ? -5.337 -1.256 7.200 1.00 90.88 79 ILE A N 1
ATOM 606 C CA . ILE A 1 79 ? -6.297 -0.203 6.860 1.00 90.88 79 ILE A CA 1
ATOM 607 C C . ILE A 1 79 ? -6.747 0.504 8.143 1.00 90.88 79 ILE A C 1
ATOM 609 O O . ILE A 1 79 ? -7.309 -0.129 9.033 1.00 90.88 79 ILE A O 1
ATOM 613 N N . ALA A 1 80 ? -6.519 1.814 8.215 1.00 88.00 80 ALA A N 1
ATOM 614 C CA . ALA A 1 80 ? -6.968 2.662 9.315 1.00 88.00 80 ALA A CA 1
ATOM 615 C C . ALA A 1 80 ? -8.454 3.035 9.178 1.00 88.00 80 ALA A C 1
ATOM 617 O O . ALA A 1 80 ? -9.189 3.028 10.163 1.00 88.00 80 ALA A O 1
ATOM 618 N N . ASP A 1 81 ? -8.906 3.334 7.953 1.00 80.19 81 ASP A N 1
ATOM 619 C CA . ASP A 1 81 ? -10.302 3.669 7.660 1.00 80.19 81 ASP A CA 1
ATOM 620 C C . ASP A 1 81 ? -10.711 3.225 6.241 1.00 80.19 81 ASP A C 1
ATOM 622 O O . ASP A 1 81 ? -10.301 3.797 5.226 1.00 80.19 81 ASP A O 1
ATOM 626 N N . GLU A 1 82 ? -11.576 2.210 6.158 1.00 74.06 82 GLU A N 1
ATOM 627 C CA . GLU A 1 82 ? -12.094 1.684 4.887 1.00 74.06 82 GLU A CA 1
ATOM 628 C C . GLU A 1 82 ? -13.018 2.655 4.133 1.00 74.06 82 GLU A C 1
ATOM 630 O O . GLU A 1 82 ? -13.327 2.436 2.951 1.00 74.06 82 GLU A O 1
ATOM 635 N N . SER A 1 83 ? -13.514 3.701 4.799 1.00 76.94 83 SER A N 1
ATOM 636 C CA . SER A 1 83 ? -14.349 4.733 4.179 1.00 76.94 83 SER A CA 1
ATOM 637 C C . SER A 1 83 ? -13.536 5.688 3.303 1.00 76.94 83 SER A C 1
ATOM 639 O O . SER A 1 83 ? -14.087 6.273 2.368 1.00 76.94 83 SER A O 1
ATOM 641 N N . LEU A 1 84 ? -12.225 5.780 3.552 1.00 71.06 84 LEU A N 1
ATOM 642 C CA . LEU A 1 84 ? -11.284 6.621 2.811 1.00 71.06 84 LEU A CA 1
ATOM 643 C C . LEU A 1 84 ? -10.672 5.917 1.594 1.00 71.06 84 LEU A C 1
ATOM 645 O O . LEU A 1 84 ? -10.075 6.580 0.746 1.00 71.06 84 LEU A O 1
ATOM 649 N N . ILE A 1 85 ? -10.840 4.595 1.472 1.00 70.69 85 ILE A N 1
ATOM 650 C CA . ILE A 1 85 ? -10.394 3.844 0.294 1.00 70.69 85 ILE A CA 1
ATOM 651 C C . ILE A 1 85 ? -11.218 4.303 -0.922 1.00 70.69 85 ILE A C 1
ATOM 653 O O . ILE A 1 85 ? -12.450 4.148 -0.911 1.00 70.69 85 ILE A O 1
ATOM 657 N N . PRO A 1 86 ? -10.580 4.824 -1.990 1.00 68.12 86 PRO A N 1
ATOM 658 C CA . PRO A 1 86 ? -11.286 5.206 -3.205 1.00 68.12 86 PRO A CA 1
ATOM 659 C C . PRO A 1 86 ? -12.126 4.041 -3.740 1.00 68.12 86 PRO A C 1
ATOM 661 O O . PRO A 1 86 ? -11.700 2.887 -3.736 1.00 68.12 86 PRO A O 1
ATO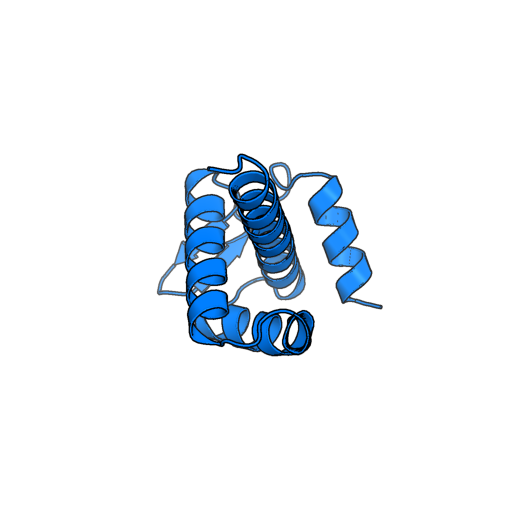M 664 N N . LYS A 1 87 ? -13.346 4.329 -4.212 1.00 66.44 87 LYS A N 1
ATOM 665 C CA . LYS A 1 87 ? -14.263 3.289 -4.719 1.00 66.44 87 LYS A CA 1
ATOM 666 C C . LYS A 1 87 ? -13.634 2.451 -5.835 1.00 66.44 87 LYS A C 1
ATOM 668 O O . LYS A 1 87 ? -13.885 1.252 -5.899 1.00 66.44 87 LYS A O 1
ATOM 673 N N . ASP A 1 88 ? -12.793 3.078 -6.650 1.00 58.44 88 ASP A N 1
ATOM 674 C CA . ASP A 1 88 ? -12.087 2.428 -7.751 1.00 58.44 88 ASP A CA 1
ATOM 675 C C . ASP A 1 88 ? -11.032 1.429 -7.235 1.00 58.44 88 ASP A C 1
ATOM 677 O O . ASP A 1 88 ? -10.895 0.335 -7.778 1.00 58.44 88 ASP A O 1
ATOM 681 N N . THR A 1 89 ? -10.392 1.716 -6.095 1.00 59.34 89 THR A N 1
ATOM 682 C CA . THR A 1 89 ? -9.470 0.799 -5.403 1.00 59.34 89 THR A CA 1
ATOM 683 C C . THR A 1 89 ? -10.188 -0.437 -4.852 1.00 59.34 89 THR A C 1
ATOM 685 O O . THR A 1 89 ? -9.661 -1.544 -4.934 1.00 59.34 89 THR A O 1
ATOM 688 N N . LYS A 1 90 ? -11.430 -0.299 -4.362 1.00 56.09 90 LYS A N 1
ATOM 689 C CA . LYS A 1 90 ? -12.236 -1.455 -3.908 1.00 56.09 90 LYS A CA 1
ATOM 690 C C . LYS A 1 90 ? -12.547 -2.436 -5.041 1.00 56.09 90 LYS A C 1
ATOM 692 O O . LYS A 1 90 ? -12.668 -3.635 -4.801 1.00 56.09 90 LYS A O 1
ATOM 697 N N . ALA A 1 91 ? -12.671 -1.951 -6.277 1.00 55.75 91 ALA A N 1
ATOM 698 C CA . ALA A 1 91 ? -12.863 -2.821 -7.434 1.00 55.75 91 ALA A CA 1
ATOM 699 C C . ALA A 1 91 ? -11.600 -3.643 -7.749 1.00 55.75 91 ALA A C 1
ATOM 701 O O . ALA A 1 91 ? -11.717 -4.818 -8.099 1.00 55.75 91 ALA A O 1
ATOM 702 N N . ALA A 1 92 ? -10.407 -3.067 -7.556 1.00 52.28 92 ALA A N 1
ATOM 703 C CA . ALA A 1 92 ? -9.137 -3.779 -7.702 1.00 52.28 92 ALA A CA 1
ATOM 704 C C . ALA A 1 92 ? -8.979 -4.909 -6.665 1.00 52.28 92 ALA A C 1
ATOM 706 O O . ALA A 1 92 ? -8.564 -6.007 -7.030 1.00 52.28 92 ALA A O 1
ATOM 707 N N . VAL A 1 93 ? -9.418 -4.696 -5.414 1.00 49.72 93 VAL A N 1
ATOM 708 C CA . VAL A 1 93 ? -9.449 -5.732 -4.353 1.00 49.72 93 VAL A CA 1
ATOM 709 C C . VAL A 1 93 ? -10.227 -6.970 -4.795 1.00 49.72 93 VAL A C 1
ATOM 711 O O . VAL A 1 93 ? -9.753 -8.093 -4.644 1.00 49.72 93 VAL A O 1
ATOM 714 N N . ASN A 1 94 ? -11.414 -6.785 -5.373 1.00 44.31 94 ASN A N 1
ATOM 715 C CA . ASN A 1 94 ? -12.249 -7.905 -5.816 1.00 44.31 94 ASN A CA 1
ATOM 716 C C . ASN A 1 94 ? -11.650 -8.652 -7.016 1.00 44.31 94 ASN A C 1
ATOM 718 O O . ASN A 1 94 ? -11.917 -9.837 -7.187 1.00 44.31 94 ASN A O 1
ATOM 722 N N . SER A 1 95 ? -10.842 -7.972 -7.835 1.00 47.75 95 SER A N 1
ATOM 723 C CA . SER A 1 95 ? -10.171 -8.577 -8.989 1.00 47.75 95 SER A CA 1
ATOM 724 C C . SER A 1 95 ? -8.912 -9.364 -8.619 1.00 47.75 95 SER A C 1
ATOM 726 O O . SER A 1 95 ? -8.484 -10.180 -9.425 1.00 47.75 95 SER A O 1
ATOM 728 N N . LEU A 1 96 ? -8.315 -9.114 -7.450 1.00 46.66 96 LEU A N 1
ATOM 729 C CA . LEU A 1 96 ? -7.151 -9.854 -6.942 1.00 46.66 96 LEU A CA 1
ATOM 730 C C . LEU A 1 96 ? -7.521 -11.221 -6.342 1.00 46.66 96 LEU A C 1
ATOM 732 O O . LEU A 1 96 ? -6.663 -12.084 -6.222 1.00 46.66 96 LEU A O 1
ATOM 736 N N . HIS A 1 97 ? -8.790 -11.419 -5.974 1.00 43.84 97 HIS A N 1
ATOM 737 C CA . HIS A 1 97 ? -9.300 -12.663 -5.382 1.00 43.84 97 HIS A CA 1
ATOM 738 C C . HIS A 1 97 ? -9.950 -13.626 -6.399 1.00 43.84 97 HIS A C 1
ATOM 740 O O . HIS A 1 97 ? -10.511 -14.644 -5.984 1.00 43.84 97 HIS A O 1
ATOM 746 N N . MET A 1 98 ? -9.929 -13.301 -7.699 1.00 41.47 98 MET A N 1
ATOM 747 C CA . MET A 1 98 ? -10.366 -14.187 -8.793 1.00 41.47 98 MET A CA 1
ATOM 748 C C . MET A 1 98 ? -9.171 -14.812 -9.502 1.00 41.47 98 MET A C 1
ATOM 750 O O . MET A 1 98 ? -9.324 -15.969 -9.952 1.00 41.47 98 MET A O 1
#

Secondary structure (DSSP, 8-state):
--THHHHHHHHHHHHHHHHHHHHHHHHSEEEHHHHHHHHHHHHTTT-S-HHHHHHHHHHHHHHHHHTTSEEEETTEEEES-TTSS-HHHHHHHHHHT-

Radius of gyration: 13.25 Å; Cα contacts (8 Å, |Δi|>4): 103; chains: 1; bounding box: 29×32×38 Å

Sequence (98 aa):
MSSENTTSRTRICQSMAEDVVAHIQSVGVASKNEVIMEMCELKNPRFNDVEHLCEAVAISLERGLAWGILEESHGHFKIADESLIPKDTKAAVNSLHM

Nearest PDB structures (foldseek):
  8caf-assembly2_E  TM=8.011E-01  e=5.351E-02  Homo sapiens
  3tdz-assembly1_C  TM=8.215E-01  e=1.388E-01  Homo sapiens
  4p5o-assembly2_C  TM=6.667E-01  e=8.897E-02  Homo sapiens
  4p5o-assembly1_A  TM=6.677E-01  e=1.010E-01  Homo sapiens
  7b5n-assembly1_C  TM=6.091E-01  e=1.147E-01  Homo sapiens

Mean predicted aligned error: 8.7 Å

Foldseek 3Di:
DDPVVVVVVVVVLVVLLLLLLLVQAVVQKDALVRSLVVCCVVCVVPDPDSVVSSVSSVVSQVVCVVQQQWDDDPRMIGGRDPVSNPPVSVVVSVVVVD

pLDDT: mean 74.24, std 15.96, range [38.59, 94.31]

Organism: Drosophila persimilis (NCBI:txid7234)

=== Feature glossary ===
A reading guide for the features in this record.

Start from the sequence.

  · Sequence gives the chain of amino acids in standard one-letter code (A=alanine, C=cysteine, …, Y=tyrosine), read N→C. It is the only feature that is directly encoded by the gene; all structural features are derived from the folded form of this sequence.

Fold it, and you get atomic coordinates and the backbone conformation that goes with them.

  · Structure coordinates are given as an mmCIF _atom_site loop: one row per atom with element, residue name, chain id, sequence number, and x/y/z position in Å. Only the four main-chain atoms per residue are included here; side chains are omitted to keep the record compact.

  · Backbone dihedral angles. Every residue except chain termini has a φ (preceding-C → N → Cα → C) and a ψ (N → Cα → C → next-N). They are reported in degrees following the IUPAC sign convention. Secondary structure is essentially a statement about which (φ, ψ) basin each residue occupies.

  · Eight-state secondary structure (DSSP): H is the canonical α-helix, G the tighter 3₁₀-helix, I the wider π-helix; E/B are β-structure, T and S are turns and bends, and '-' is everything else. DSSP derives these from the pattern of main-chain N–H···O=C hydrogen bonds, not from the sequence.

  · SS3 is a coarse helix/strand/coil call (letters a/b/c) made by the P-SEA algorithm from inter-Cα distances and dihedrals. It is less detailed than DSSP but needs only Cα positions.

Summarize the fold with a handful of shape descriptors and a per-residue structural alphabet.

  · Radius of gyration (Rg) is the root-mean-square distance of Cα atoms from their centroid — a single number for overall size and compactness. A globular domain of N residues has Rg ≈ 2.2·N^0.38 Å; an extended or disordered chain has a much larger Rg. The Cα contact count is the number of residue pairs whose Cα atoms are within 8 Å and are more than four positions apart in sequence — a standard proxy for tertiary packing density. The bounding box is the smallest axis-aligned box enclosing all Cα atoms.

  · 3Di is Foldseek's structural alphabet. Each residue is assigned one of twenty discrete states based on how its Cα sits relative to its spatial (not sequential) neighbors. Aligning 3Di strings finds structural homologs roughly as well as full 3D superposition, but orders of magnitude faster.

  · Solvent-accessible surface area (SASA) is the area in Å² traced out by the centre of a 1.4 Å probe sphere (a water molecule) rolled over the protein's van der Waals surface (Shrake–Rupley / Lee–Richards construction). Buried residues have near-zero SASA; fully exposed residues can exceed 200 Å². The total SASA scales roughly with the number of surface residues.

Ask how reliable the model is.

  · For AlphaFold models, the B-factor field carries pLDDT — the model's own estimate of local accuracy on a 0–100 scale. Regions with pLDDT<50 should be treated as essentially unmodeled; they often correspond to intrinsically disordered segments.

  · For experimental (PDB) structures, the B-factor (temperature factor) quantifies the positional spread of each atom in the crystal — a combination of thermal vibration and static disorder — in units of Å². High B-factors mark flexible loops or poorly resolved regions; low B-factors mark the rigid, well-ordered core.

  · Predicted Aligned Error (PAE) is an AlphaFold confidence matrix: entry (i, j) is the expected error in the position of residue j, in ångströms, when the prediction is superimposed on the true structure at residue i. Low PAE within a block of residues means that block is internally rigid and well-predicted; high PAE between two blocks means their relative placement is uncertain even if each block individually is confident.

Place it in context: what it resembles, what it is annotated as, and how it looks.

  · Structural nearest neighbors (via Foldseek easy-search vs the PDB). Reported per hit: target PDB id, E-value, and alignment TM-score. A TM-score above ~0.5 is the conventional threshold for 'same fold'.

  · Functional annotations link the protein to curated databases. InterPro entries identify conserved domains and families by matching the sequence against member-database signatures (Pfam, PROSITE, CDD, …). Gene Ontology (GO) terms describe molecular function, biological process, and cellular component in a controlled vocabulary. CATH places the structure in a hierarchical fold classification (Class/Architecture/Topology/Homologous-superfamily). The organism is the source species.

  · The contact map is a binary N×N matrix image: pixel (i, j) is dark where Cα_i and Cα_j are within 8 Å and |i−j|>4. Because the |i−j|>4 filter removes local helical contacts, off-diagonal stripes parallel to the main diagonal indicate parallel β-sheets; stripes perpendicular to it indicate antiparallel β-sheets. The Ramachandran plot scatters every residue's (φ, ψ) pair against the sterically allowed regions. The PAE heatmap renders the predicted-aligned-error matrix.

  · Six rendered views show the 3D structure from the faces of a cube — i.e. along ±x, ±y, ±z. Rendering representation is drawn randomly per protein from cartoon (secondary-structure ribbons), sticks (backbone bonds), or molecular surface; coloring is either N→C rainbow (blue at the N-terminus through red at the C-terminus) or one color per chain.